Protein AF-A0A7K3L476-F1 (afdb_monomer_lite)

pLDDT: mean 83.84, std 10.4, range [59.91, 97.81]

Structure (mmCIF, N/CA/C/O backbone):
data_AF-A0A7K3L476-F1
#
_entry.id   AF-A0A7K3L476-F1
#
loop_
_atom_site.group_PDB
_atom_site.id
_atom_site.type_symbol
_atom_site.label_atom_id
_atom_site.label_alt_id
_atom_site.label_comp_id
_atom_site.label_asym_id
_atom_site.label_entity_id
_atom_site.label_seq_id
_atom_site.pdbx_PDB_ins_code
_atom_site.Cartn_x
_atom_site.Cartn_y
_atom_site.Cartn_z
_atom_site.occupancy
_atom_site.B_iso_or_equiv
_atom_site.auth_seq_id
_atom_site.auth_comp_id
_atom_site.auth_asym_id
_atom_site.auth_atom_id
_atom_site.pdbx_PDB_model_num
ATOM 1 N N . MET A 1 1 ? -4.840 -8.650 21.893 1.00 59.91 1 MET A N 1
ATOM 2 C CA . MET A 1 1 ? -4.598 -9.871 21.091 1.00 59.91 1 MET A CA 1
ATOM 3 C C . MET A 1 1 ? -5.310 -9.834 19.736 1.00 59.91 1 MET A C 1
ATOM 5 O O . MET A 1 1 ? -4.634 -9.972 18.728 1.00 59.91 1 MET A O 1
ATOM 9 N N . VAL A 1 2 ? -6.625 -9.572 19.686 1.00 73.62 2 VAL A N 1
ATOM 10 C CA . VAL A 1 2 ? -7.428 -9.593 18.439 1.00 73.62 2 VAL A CA 1
ATOM 11 C C . VAL A 1 2 ? -6.914 -8.637 17.349 1.00 73.62 2 VAL A C 1
ATOM 13 O O . VAL A 1 2 ? -6.745 -9.061 16.215 1.00 73.62 2 VAL A O 1
ATOM 16 N N . VAL A 1 3 ? -6.571 -7.387 17.687 1.00 77.06 3 VAL A N 1
ATOM 17 C CA . VAL A 1 3 ? -6.050 -6.397 16.711 1.00 77.06 3 VAL A CA 1
ATOM 18 C C . VAL A 1 3 ? -4.756 -6.864 16.034 1.00 77.06 3 VAL A C 1
ATOM 20 O O . VAL A 1 3 ? -4.586 -6.674 14.836 1.00 77.06 3 VAL A O 1
ATOM 23 N N . ASN A 1 4 ? -3.866 -7.524 16.781 1.00 82.12 4 ASN A N 1
ATOM 24 C CA . ASN A 1 4 ? -2.612 -8.048 16.238 1.00 82.12 4 ASN A CA 1
ATOM 25 C C . ASN A 1 4 ? -2.858 -9.223 15.279 1.00 82.12 4 ASN A C 1
ATOM 27 O O . ASN A 1 4 ? -2.261 -9.285 14.210 1.00 82.12 4 ASN A O 1
ATOM 31 N N . ALA A 1 5 ? -3.759 -10.142 15.639 1.00 78.81 5 ALA A N 1
ATOM 32 C CA . ALA A 1 5 ? -4.109 -11.278 14.788 1.00 78.81 5 ALA A CA 1
ATOM 33 C C . ALA A 1 5 ? -4.779 -10.821 13.482 1.00 78.81 5 ALA A C 1
ATOM 35 O O . ALA A 1 5 ? -4.381 -11.253 12.404 1.00 78.81 5 ALA A O 1
ATOM 36 N N . VAL A 1 6 ? -5.734 -9.888 13.574 1.00 81.44 6 VAL A N 1
ATOM 37 C CA . VAL A 1 6 ? -6.395 -9.296 12.402 1.00 81.44 6 VAL A CA 1
ATOM 38 C C . VAL A 1 6 ? -5.384 -8.557 11.530 1.00 81.44 6 VAL A C 1
ATOM 40 O O . VAL A 1 6 ? -5.372 -8.774 10.326 1.00 81.44 6 VAL A O 1
ATOM 43 N N . GLY A 1 7 ? -4.496 -7.750 12.119 1.00 79.62 7 GLY A N 1
ATOM 44 C CA . GLY A 1 7 ? -3.456 -7.036 11.374 1.00 79.62 7 GLY A CA 1
ATOM 45 C C . GLY A 1 7 ? -2.512 -7.969 10.610 1.00 79.62 7 GLY A C 1
ATOM 46 O O . GLY A 1 7 ? -2.237 -7.725 9.439 1.00 79.62 7 GLY A O 1
ATOM 47 N N . ASN A 1 8 ? -2.074 -9.068 11.231 1.00 81.81 8 ASN A N 1
ATOM 48 C CA . ASN A 1 8 ? -1.211 -10.053 10.571 1.00 81.81 8 ASN A CA 1
ATOM 49 C C . ASN A 1 8 ? -1.925 -10.771 9.415 1.00 81.81 8 ASN A C 1
ATOM 51 O O . ASN A 1 8 ? -1.362 -10.884 8.329 1.00 81.81 8 ASN A O 1
ATOM 55 N N . ILE A 1 9 ? -3.171 -11.216 9.613 1.00 81.81 9 ILE A N 1
ATOM 56 C CA . ILE A 1 9 ? -3.950 -11.883 8.557 1.00 81.81 9 ILE A CA 1
ATOM 57 C C . ILE A 1 9 ? -4.221 -10.918 7.399 1.00 81.81 9 ILE A C 1
ATOM 59 O O . ILE A 1 9 ? -4.026 -11.277 6.240 1.00 81.81 9 ILE A O 1
ATOM 63 N N . LEU A 1 10 ? -4.623 -9.681 7.701 1.00 81.88 10 LEU A N 1
ATOM 64 C CA . LEU A 1 10 ? -4.886 -8.665 6.685 1.00 81.88 10 LEU A CA 1
ATOM 65 C C . LEU A 1 10 ? -3.614 -8.341 5.893 1.00 81.88 10 LEU A C 1
ATOM 67 O O . LEU A 1 10 ? -3.658 -8.272 4.669 1.00 81.88 10 LEU A O 1
ATOM 71 N N . GLY A 1 11 ? -2.475 -8.207 6.580 1.00 79.38 11 GLY A N 1
ATOM 72 C CA . GLY A 1 11 ? -1.172 -8.002 5.949 1.00 79.38 11 GLY A CA 1
ATOM 73 C C . GLY A 1 11 ? -0.799 -9.138 4.998 1.00 79.38 11 GLY A C 1
ATOM 74 O O . GLY A 1 11 ? -0.336 -8.877 3.893 1.00 79.38 11 GLY A O 1
ATOM 75 N N . MET A 1 12 ? -1.076 -10.388 5.377 1.00 81.62 12 MET A N 1
ATOM 76 C CA . MET A 1 12 ? -0.837 -11.547 4.512 1.00 81.62 12 MET A CA 1
ATOM 77 C C . MET A 1 12 ? -1.754 -11.581 3.286 1.00 81.62 12 MET A C 1
ATOM 79 O O . MET A 1 12 ? -1.278 -11.831 2.182 1.00 81.62 12 MET A O 1
ATOM 83 N N . VAL A 1 13 ? -3.043 -11.268 3.442 1.00 78.56 13 VAL A N 1
ATOM 84 C CA . VAL A 1 13 ? -3.988 -11.199 2.313 1.00 78.56 13 VAL A CA 1
ATOM 85 C C . VAL A 1 13 ? -3.613 -10.075 1.345 1.00 78.56 13 VAL A C 1
ATOM 87 O O . VAL A 1 13 ? -3.632 -10.279 0.134 1.00 78.56 13 VAL A O 1
ATOM 90 N N . LEU A 1 14 ? -3.227 -8.907 1.863 1.00 76.94 14 LEU A N 1
ATOM 91 C CA . LEU A 1 14 ? -2.787 -7.775 1.046 1.00 76.94 14 LEU A CA 1
ATOM 92 C C . LEU A 1 14 ? -1.460 -8.061 0.336 1.00 76.94 14 LEU A C 1
ATOM 94 O O . LEU A 1 14 ? -1.316 -7.701 -0.827 1.00 76.94 14 LEU A O 1
ATOM 98 N N . ALA A 1 15 ? -0.518 -8.741 0.997 1.00 72.12 15 ALA A N 1
ATOM 99 C CA . ALA A 1 15 ? 0.731 -9.180 0.377 1.00 72.12 15 ALA A CA 1
ATOM 100 C C . ALA A 1 15 ? 0.476 -10.156 -0.784 1.00 72.12 15 ALA A C 1
ATOM 102 O O . ALA A 1 15 ? 1.066 -10.015 -1.854 1.00 72.12 15 ALA A O 1
ATOM 103 N N . PHE A 1 16 ? -0.442 -11.109 -0.597 1.00 71.44 16 PHE A N 1
ATOM 104 C CA . PHE A 1 16 ? -0.834 -12.050 -1.644 1.00 71.44 16 PHE A CA 1
ATOM 105 C C . PHE A 1 16 ? -1.534 -11.347 -2.818 1.00 71.44 16 PHE A C 1
ATOM 107 O O . PHE A 1 16 ? -1.151 -11.544 -3.969 1.00 71.44 16 PHE A O 1
ATOM 114 N N . LEU A 1 17 ? -2.522 -10.489 -2.535 1.00 69.94 17 LEU A N 1
ATOM 115 C CA . LEU A 1 17 ? -3.285 -9.754 -3.552 1.00 69.94 17 LEU A CA 1
ATOM 116 C C . LEU A 1 17 ? -2.455 -8.715 -4.302 1.00 69.94 17 LEU A C 1
ATOM 118 O O . LEU A 1 17 ? -2.733 -8.455 -5.464 1.00 69.94 17 LEU A O 1
ATOM 122 N N . GLY A 1 18 ? -1.458 -8.115 -3.658 1.00 63.22 18 GLY A N 1
ATOM 123 C CA . GLY A 1 18 ? -0.572 -7.147 -4.293 1.00 63.22 18 GLY A CA 1
ATOM 124 C C . GLY A 1 18 ? 0.564 -7.771 -5.095 1.00 63.22 18 GLY A C 1
ATOM 125 O O . GLY A 1 18 ? 1.405 -7.036 -5.579 1.00 63.22 18 GLY A O 1
ATOM 126 N N . GLY A 1 19 ? 0.614 -9.099 -5.243 1.00 65.31 19 GLY A N 1
ATOM 127 C CA . GLY A 1 19 ? 1.587 -9.758 -6.116 1.00 65.31 19 GLY A CA 1
ATOM 128 C C . GLY A 1 19 ? 2.956 -10.031 -5.490 1.00 65.31 19 GLY A C 1
ATOM 129 O O . GLY A 1 19 ? 3.872 -10.435 -6.198 1.00 65.31 19 GLY A O 1
ATOM 130 N N . ALA A 1 20 ? 3.107 -9.886 -4.167 1.00 67.50 20 ALA A N 1
ATOM 131 C CA . ALA A 1 20 ? 4.383 -10.137 -3.488 1.00 67.50 20 ALA A CA 1
ATOM 132 C C . ALA A 1 20 ? 4.791 -11.627 -3.474 1.00 67.50 20 ALA A C 1
ATOM 134 O O . ALA A 1 20 ? 5.951 -11.942 -3.222 1.00 67.50 20 ALA A O 1
ATOM 135 N N . TRP A 1 21 ? 3.842 -12.551 -3.681 1.00 65.56 21 TRP A N 1
ATOM 136 C CA . TRP A 1 21 ? 4.078 -14.008 -3.668 1.00 65.56 21 TRP A CA 1
ATOM 137 C C . TRP A 1 21 ? 3.912 -14.664 -5.043 1.00 65.56 21 TRP A C 1
ATOM 139 O O . TRP A 1 21 ? 4.607 -15.630 -5.347 1.00 65.56 21 TRP A O 1
ATOM 149 N N . VAL A 1 22 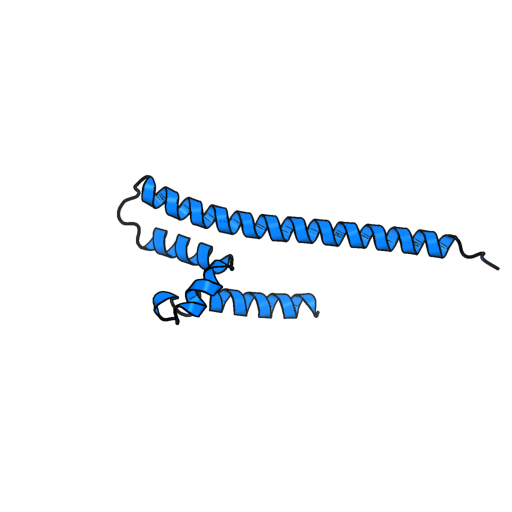? 2.992 -14.159 -5.868 1.00 67.06 22 VAL A N 1
ATOM 150 C CA . VAL A 1 22 ? 2.758 -14.629 -7.239 1.00 67.06 22 VAL A CA 1
ATOM 151 C C . VAL A 1 22 ? 2.639 -13.398 -8.134 1.00 67.06 22 VAL A C 1
ATOM 153 O O . VAL A 1 22 ? 1.811 -12.539 -7.826 1.00 67.06 22 VAL A O 1
ATOM 156 N N . PRO A 1 23 ? 3.411 -13.309 -9.233 1.00 69.56 23 PRO A N 1
ATOM 157 C CA . PRO A 1 23 ? 3.329 -12.184 -10.152 1.00 69.56 23 PRO A CA 1
ATOM 158 C C . PRO A 1 23 ? 1.895 -11.950 -10.618 1.00 69.56 23 PRO A C 1
ATOM 160 O O . PRO A 1 23 ? 1.208 -12.877 -11.057 1.00 69.56 23 PRO A O 1
ATOM 163 N N . LEU A 1 24 ? 1.452 -10.695 -10.563 1.00 74.12 24 LEU A N 1
ATOM 164 C CA . LEU A 1 24 ? 0.099 -10.318 -10.967 1.00 74.12 24 LEU A CA 1
ATOM 165 C C . LEU A 1 24 ? -0.196 -10.634 -12.439 1.00 74.12 24 LEU A C 1
ATOM 167 O O . LEU A 1 24 ? -1.347 -10.856 -12.802 1.00 74.12 24 LEU A O 1
ATOM 171 N N . SER A 1 25 ? 0.847 -10.697 -13.269 1.00 74.81 25 SER A N 1
ATOM 172 C CA . SER A 1 25 ? 0.781 -11.098 -14.677 1.00 74.81 25 SER A CA 1
ATOM 173 C C . SER A 1 25 ? 0.286 -12.532 -14.890 1.00 74.81 25 SER A C 1
ATOM 175 O O . SER A 1 25 ? -0.154 -12.865 -15.986 1.00 74.81 25 SER A O 1
ATOM 177 N N . LEU A 1 26 ? 0.340 -13.378 -13.857 1.00 79.75 26 LEU A N 1
ATOM 178 C CA . LEU A 1 26 ? -0.138 -14.762 -13.886 1.00 79.75 26 LEU A CA 1
ATOM 179 C C . LEU A 1 26 ? -1.544 -14.917 -13.286 1.00 79.75 26 LEU A C 1
ATOM 181 O O . LEU A 1 26 ? -2.098 -16.016 -13.289 1.00 79.75 26 LEU A O 1
ATOM 185 N N . MET A 1 27 ? -2.116 -13.840 -12.743 1.00 82.31 27 MET A N 1
ATOM 186 C CA . MET A 1 27 ? -3.420 -13.853 -12.087 1.00 82.31 27 MET A CA 1
ATOM 187 C C . MET A 1 27 ? -4.551 -13.512 -13.071 1.00 82.31 27 MET A C 1
ATOM 189 O O . MET A 1 27 ? -4.338 -12.777 -14.036 1.00 82.31 27 MET A O 1
ATOM 193 N N . PRO A 1 28 ? -5.787 -13.988 -12.822 1.00 84.56 28 PRO A N 1
ATOM 194 C CA . PRO A 1 28 ? -6.956 -13.560 -13.583 1.00 84.56 28 PRO A CA 1
ATOM 195 C C . PRO A 1 28 ? -7.144 -12.036 -13.532 1.00 84.56 28 PRO A C 1
ATOM 197 O O . PRO A 1 28 ? -6.941 -11.413 -12.489 1.00 84.56 28 PRO A O 1
ATOM 200 N N . GLU A 1 29 ? -7.616 -11.437 -14.626 1.00 84.69 29 GLU A N 1
ATOM 201 C CA . GLU A 1 29 ? -7.748 -9.976 -14.788 1.00 84.69 29 GLU A CA 1
ATOM 202 C C . GLU A 1 29 ? -8.592 -9.300 -13.691 1.00 84.69 29 GLU A C 1
ATOM 204 O O . GLU A 1 29 ? -8.302 -8.182 -13.252 1.00 84.69 29 GLU A O 1
ATOM 209 N N . VAL A 1 30 ? -9.598 -10.010 -13.171 1.00 86.00 30 VAL A N 1
ATOM 210 C CA . VAL A 1 30 ? -10.404 -9.543 -12.035 1.00 86.00 30 VAL A CA 1
ATOM 211 C C . VAL A 1 30 ? -9.557 -9.336 -10.776 1.00 86.00 30 VAL A C 1
ATOM 213 O O . VAL A 1 30 ? -9.740 -8.350 -10.066 1.00 86.00 30 VAL A O 1
ATOM 216 N N . VAL A 1 31 ? -8.585 -10.212 -10.513 1.00 83.94 31 VAL A N 1
ATOM 217 C CA . VAL A 1 31 ? -7.694 -10.104 -9.352 1.00 83.94 31 VAL A CA 1
ATOM 218 C C . VAL A 1 31 ? -6.721 -8.947 -9.543 1.00 83.94 31 VAL A C 1
ATOM 220 O O . VAL A 1 31 ? -6.546 -8.151 -8.625 1.00 83.94 31 VAL A O 1
ATOM 223 N N . ALA A 1 32 ? -6.162 -8.791 -10.747 1.00 82.62 32 ALA A N 1
ATOM 224 C CA . ALA A 1 32 ? -5.294 -7.661 -11.073 1.00 82.62 32 ALA A CA 1
ATOM 225 C C . ALA A 1 32 ? -6.019 -6.312 -10.922 1.00 82.62 32 ALA A C 1
ATOM 227 O O . ALA A 1 32 ? -5.444 -5.332 -10.452 1.00 82.62 32 ALA A O 1
ATOM 228 N N . THR A 1 33 ? -7.305 -6.266 -11.270 1.00 87.94 33 THR A N 1
ATOM 229 C CA . THR A 1 33 ? -8.147 -5.081 -11.065 1.00 87.94 33 THR A CA 1
ATOM 230 C C . THR A 1 33 ? -8.363 -4.794 -9.580 1.00 87.94 33 THR A C 1
ATOM 232 O O . THR A 1 33 ? -8.193 -3.659 -9.141 1.00 87.94 33 THR A O 1
ATOM 235 N N . LEU A 1 34 ? -8.693 -5.817 -8.786 1.00 87.19 34 LEU A N 1
ATOM 236 C CA . LEU A 1 34 ? -8.899 -5.674 -7.341 1.00 87.19 34 LEU A CA 1
ATOM 237 C C . LEU A 1 34 ? -7.614 -5.276 -6.601 1.00 87.19 34 LEU A C 1
ATOM 239 O O . LEU A 1 34 ? -7.663 -4.477 -5.668 1.00 87.19 34 LEU A O 1
ATOM 243 N N . ALA A 1 35 ? -6.461 -5.776 -7.042 1.00 86.69 35 ALA A N 1
ATOM 244 C CA . ALA A 1 35 ? -5.161 -5.467 -6.460 1.00 86.69 35 ALA A CA 1
ATOM 245 C C . ALA A 1 35 ? -4.838 -3.964 -6.486 1.00 86.69 35 ALA A C 1
ATOM 247 O O . ALA A 1 35 ? -4.258 -3.456 -5.526 1.00 86.69 35 ALA A O 1
ATOM 248 N N . ARG A 1 36 ? -5.278 -3.227 -7.519 1.00 90.38 36 ARG A N 1
ATOM 249 C CA . ARG A 1 36 ? -5.074 -1.768 -7.650 1.00 90.38 36 ARG A CA 1
ATOM 250 C C . ARG A 1 36 ? -5.716 -0.957 -6.520 1.00 90.38 36 ARG A C 1
ATOM 252 O O . ARG A 1 36 ? -5.307 0.176 -6.273 1.00 90.38 36 ARG A O 1
ATOM 259 N N . PHE A 1 37 ? -6.686 -1.527 -5.803 1.00 89.56 37 PHE A N 1
ATOM 260 C CA . PHE A 1 37 ? -7.280 -0.918 -4.607 1.00 89.56 37 PHE A CA 1
ATOM 261 C C . PHE A 1 37 ? -6.457 -1.146 -3.332 1.00 89.56 37 PHE A C 1
ATOM 263 O O . PHE A 1 37 ? -6.883 -0.763 -2.243 1.00 89.56 37 PHE A O 1
ATOM 270 N N . THR A 1 38 ? -5.281 -1.763 -3.446 1.00 89.50 38 THR A N 1
ATOM 271 C CA . THR A 1 38 ? -4.382 -2.030 -2.326 1.00 89.50 38 THR A CA 1
ATOM 272 C C . THR A 1 38 ? -3.081 -1.241 -2.479 1.00 89.50 38 THR A C 1
ATOM 274 O O . THR A 1 38 ? -2.591 -1.079 -3.597 1.00 89.50 38 THR A O 1
ATOM 277 N N . PRO A 1 39 ? -2.460 -0.790 -1.374 1.00 89.62 39 PRO A N 1
ATOM 278 C CA . PRO A 1 39 ? -1.153 -0.136 -1.438 1.00 89.62 39 PRO A CA 1
ATOM 279 C C . PRO A 1 39 ? -0.033 -1.083 -1.889 1.00 89.62 39 PRO A C 1
ATOM 281 O O . PRO A 1 39 ? 0.997 -0.619 -2.365 1.00 89.62 39 PRO A O 1
ATOM 284 N N . VAL A 1 40 ? -0.219 -2.402 -1.750 1.00 89.00 40 VAL A N 1
ATOM 285 C CA . VAL A 1 40 ? 0.811 -3.390 -2.091 1.00 89.00 40 VAL A CA 1
ATOM 286 C C . VAL A 1 40 ? 1.032 -3.455 -3.602 1.00 89.00 40 VAL A C 1
ATOM 288 O O . VAL A 1 40 ? 2.183 -3.491 -4.008 1.00 89.00 40 VAL A O 1
ATOM 291 N N . TYR A 1 41 ? -0.027 -3.362 -4.417 1.00 90.62 41 TYR A N 1
ATOM 292 C CA . TYR A 1 41 ? 0.092 -3.314 -5.883 1.00 90.62 41 TYR A CA 1
ATOM 293 C C . TYR A 1 41 ? 1.015 -2.184 -6.355 1.00 90.62 41 TYR A C 1
ATOM 295 O O . TYR A 1 41 ? 1.923 -2.402 -7.150 1.00 90.62 41 TYR A O 1
ATOM 303 N N . TRP A 1 42 ? 0.793 -0.970 -5.847 1.00 93.56 42 TRP A N 1
ATOM 304 C CA . TRP A 1 42 ? 1.572 0.204 -6.247 1.00 93.56 42 TRP A CA 1
ATOM 305 C C . TRP A 1 42 ? 3.014 0.106 -5.745 1.00 93.56 42 TRP A C 1
ATOM 307 O O . TRP A 1 42 ? 3.947 0.465 -6.451 1.00 93.56 42 TRP A O 1
ATOM 317 N N . TYR A 1 43 ? 3.215 -0.455 -4.551 1.00 91.94 43 TYR A N 1
ATOM 318 C CA . TYR A 1 43 ? 4.551 -0.743 -4.036 1.00 91.94 43 TYR A CA 1
ATOM 319 C C . TYR A 1 43 ? 5.318 -1.742 -4.918 1.00 91.94 43 TYR A C 1
ATOM 321 O O . TYR A 1 43 ? 6.478 -1.495 -5.242 1.00 91.94 43 TYR A O 1
ATOM 329 N N . THR A 1 44 ? 4.690 -2.851 -5.319 1.00 89.50 44 THR A N 1
ATOM 330 C CA . THR A 1 44 ? 5.331 -3.855 -6.179 1.00 89.50 44 THR A CA 1
ATOM 331 C C . THR A 1 44 ? 5.580 -3.328 -7.589 1.00 89.50 44 THR A C 1
ATOM 333 O O . THR A 1 44 ? 6.665 -3.544 -8.114 1.00 89.50 44 THR A O 1
ATOM 336 N N . ASP A 1 45 ? 4.641 -2.570 -8.170 1.00 91.25 45 ASP A N 1
ATOM 337 C CA . ASP A 1 45 ? 4.802 -1.976 -9.509 1.00 91.25 45 ASP A CA 1
ATOM 338 C C . ASP A 1 45 ? 5.962 -0.968 -9.534 1.00 91.25 45 ASP A C 1
ATOM 340 O O . ASP A 1 45 ? 6.793 -0.999 -10.440 1.00 91.25 45 ASP A O 1
ATOM 344 N N . ALA A 1 46 ? 6.112 -0.151 -8.484 1.00 94.00 46 ALA A N 1
ATOM 345 C CA . ALA A 1 46 ? 7.249 0.757 -8.349 1.00 94.00 46 ALA A CA 1
ATOM 346 C C . ALA A 1 46 ? 8.590 0.005 -8.323 1.00 94.00 46 ALA A C 1
ATOM 348 O O . ALA A 1 46 ? 9.556 0.437 -8.959 1.00 94.00 46 ALA A O 1
ATOM 349 N N . LEU A 1 47 ? 8.657 -1.115 -7.591 1.00 91.88 47 LEU A N 1
ATOM 350 C CA . LEU A 1 47 ? 9.859 -1.945 -7.514 1.00 91.88 47 LEU A CA 1
ATOM 351 C C . LEU A 1 47 ? 10.180 -2.597 -8.855 1.00 91.88 47 LEU A C 1
ATOM 353 O O . LEU A 1 47 ? 11.328 -2.528 -9.286 1.00 91.88 47 LEU A O 1
ATOM 357 N N . ASP A 1 48 ? 9.183 -3.173 -9.524 1.00 90.56 48 ASP A N 1
ATOM 358 C CA . ASP A 1 48 ? 9.354 -3.808 -10.829 1.00 90.56 48 ASP A CA 1
ATOM 359 C C . ASP A 1 48 ? 9.823 -2.781 -11.867 1.00 90.56 48 ASP A C 1
ATOM 361 O O . ASP A 1 48 ? 10.825 -2.994 -12.553 1.00 90.56 48 ASP A O 1
ATOM 365 N N . ARG A 1 49 ? 9.186 -1.605 -11.924 1.00 91.38 49 ARG A N 1
ATOM 366 C CA . ARG A 1 49 ? 9.608 -0.498 -12.798 1.00 91.38 49 ARG A CA 1
ATOM 367 C C . ARG A 1 49 ? 11.047 -0.072 -12.538 1.00 91.38 49 ARG A C 1
ATOM 369 O O . ARG A 1 49 ? 11.761 0.198 -13.496 1.00 91.38 49 ARG A O 1
ATOM 376 N N . CYS A 1 50 ? 11.479 -0.020 -11.277 1.00 90.94 50 CYS A N 1
ATOM 377 C CA . CYS A 1 50 ? 12.869 0.287 -10.934 1.00 90.94 50 CYS A CA 1
ATOM 378 C C . CYS A 1 50 ? 13.824 -0.841 -11.338 1.00 90.94 50 CYS A C 1
ATOM 380 O O . CYS A 1 50 ? 14.908 -0.568 -11.848 1.00 90.94 50 CYS A O 1
ATOM 382 N N . ALA A 1 51 ? 13.438 -2.098 -11.111 1.00 90.06 51 ALA A N 1
ATOM 383 C CA . ALA A 1 51 ? 14.270 -3.265 -11.389 1.00 90.06 51 ALA A CA 1
ATOM 384 C C . ALA A 1 51 ? 14.531 -3.451 -12.890 1.00 90.06 51 ALA A C 1
ATOM 386 O O . ALA A 1 51 ? 15.615 -3.886 -13.276 1.00 90.06 51 ALA A O 1
ATOM 387 N N . TYR A 1 52 ? 13.556 -3.093 -13.729 1.00 87.12 52 TYR A N 1
ATOM 388 C CA . TYR A 1 52 ? 13.651 -3.175 -15.187 1.00 87.12 52 TYR A CA 1
ATOM 389 C C . TYR A 1 52 ? 14.002 -1.837 -15.857 1.00 87.12 52 TYR A C 1
ATOM 391 O O . TYR A 1 52 ? 13.954 -1.736 -17.084 1.00 87.12 52 TYR A O 1
ATOM 399 N N . LEU A 1 53 ? 14.364 -0.806 -15.084 1.00 88.62 53 LEU A N 1
ATOM 400 C CA . LEU A 1 53 ? 14.711 0.503 -15.628 1.00 88.62 53 LEU A CA 1
ATOM 401 C C . LEU A 1 53 ? 16.079 0.452 -16.321 1.00 88.62 53 LEU A C 1
ATOM 403 O O . LEU A 1 53 ? 17.116 0.407 -15.663 1.00 88.62 53 LEU A O 1
ATOM 407 N N . THR A 1 54 ? 16.086 0.487 -17.653 1.00 84.31 54 THR A N 1
ATOM 408 C CA . THR A 1 54 ? 17.330 0.511 -18.441 1.00 84.31 54 THR A CA 1
ATOM 409 C C . THR A 1 54 ? 17.862 1.923 -18.671 1.00 84.31 54 THR A C 1
ATOM 411 O O . THR A 1 54 ? 19.074 2.103 -18.681 1.00 84.31 54 THR A O 1
ATOM 414 N N . ASP A 1 55 ? 16.976 2.917 -18.803 1.00 87.81 55 ASP A N 1
ATOM 415 C CA . ASP A 1 55 ? 17.329 4.334 -18.943 1.00 87.81 55 ASP A CA 1
ATOM 416 C C . ASP A 1 55 ? 16.394 5.218 -18.094 1.00 87.81 55 ASP A C 1
ATOM 418 O O . ASP A 1 55 ? 15.170 5.145 -18.247 1.00 87.81 55 ASP A O 1
ATOM 422 N N . PRO A 1 56 ? 16.929 6.084 -17.212 1.00 84.06 56 PRO A N 1
ATOM 423 C CA . PRO A 1 56 ? 16.133 6.928 -16.325 1.00 84.06 56 PRO A CA 1
ATOM 424 C C . PRO A 1 56 ? 15.606 8.173 -17.055 1.00 84.06 56 PRO A C 1
ATOM 426 O O . PRO A 1 56 ? 16.072 9.295 -16.850 1.00 84.06 56 PRO A O 1
ATOM 429 N N . THR A 1 57 ? 14.611 7.984 -17.920 1.00 93.56 57 THR A N 1
ATOM 430 C CA . THR A 1 57 ? 13.887 9.097 -18.547 1.00 93.56 57 THR A CA 1
ATOM 431 C C . THR A 1 57 ? 12.944 9.768 -17.546 1.00 93.56 57 THR A C 1
ATOM 433 O O . THR A 1 57 ? 12.470 9.146 -16.593 1.00 93.56 57 THR A O 1
ATOM 436 N N . ALA A 1 58 ? 12.627 11.048 -17.770 1.00 91.56 58 ALA A N 1
ATOM 437 C CA . ALA A 1 58 ? 11.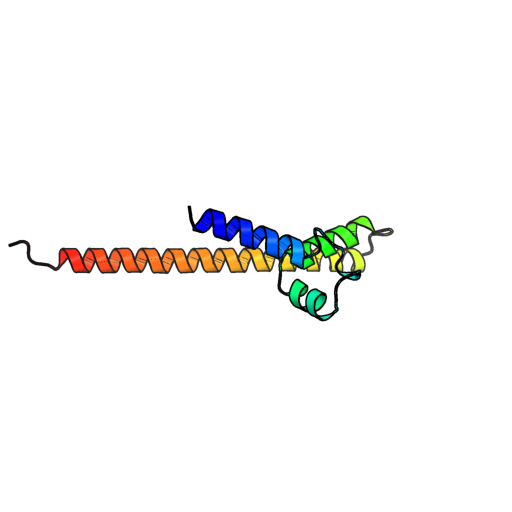701 11.791 -16.911 1.00 91.56 58 ALA A CA 1
ATOM 438 C C . ALA A 1 58 ? 10.311 11.132 -16.829 1.00 91.56 58 ALA A C 1
ATOM 440 O O . ALA A 1 58 ? 9.675 11.162 -15.780 1.00 91.56 58 ALA A O 1
ATOM 441 N N . GLU A 1 59 ? 9.860 10.507 -17.916 1.00 92.31 59 GLU A N 1
ATOM 442 C CA . GLU A 1 59 ? 8.595 9.774 -17.962 1.00 92.31 59 GLU A CA 1
ATOM 443 C C . GLU A 1 59 ? 8.641 8.500 -17.107 1.00 92.31 59 GLU A C 1
ATOM 445 O O . GLU A 1 59 ? 7.741 8.267 -16.300 1.00 92.31 59 GLU A O 1
ATOM 450 N N . ALA A 1 60 ? 9.719 7.715 -17.209 1.00 91.81 60 ALA A N 1
ATOM 451 C CA . ALA A 1 60 ? 9.884 6.498 -16.418 1.00 91.81 60 ALA A CA 1
ATOM 452 C C . ALA A 1 60 ? 9.998 6.800 -14.914 1.00 91.81 60 ALA A C 1
ATOM 454 O O . ALA A 1 60 ? 9.347 6.154 -14.092 1.00 91.81 60 ALA A O 1
ATOM 455 N N . LEU A 1 61 ? 10.758 7.839 -14.556 1.00 93.31 61 LEU A N 1
ATOM 456 C CA . LEU A 1 61 ? 10.826 8.362 -13.190 1.00 93.31 61 LEU A CA 1
ATOM 457 C C . LEU A 1 61 ? 9.464 8.878 -12.711 1.00 93.31 61 LEU A C 1
ATOM 459 O O . LEU A 1 61 ? 9.081 8.625 -11.571 1.00 93.31 61 LEU A O 1
ATOM 463 N N . GLY A 1 62 ? 8.715 9.565 -13.577 1.00 95.00 62 GLY A N 1
ATOM 464 C CA . GLY A 1 62 ? 7.371 10.054 -13.277 1.00 95.00 62 GLY A CA 1
ATOM 465 C C . GLY A 1 62 ? 6.398 8.929 -12.922 1.00 95.00 62 GLY A C 1
ATOM 466 O O . GLY A 1 62 ? 5.648 9.063 -11.957 1.00 95.00 62 GLY A O 1
ATOM 467 N N . ALA A 1 63 ? 6.453 7.803 -13.638 1.00 94.00 63 ALA A N 1
ATOM 468 C CA . ALA A 1 63 ? 5.633 6.632 -13.334 1.00 94.00 63 ALA A CA 1
ATOM 469 C C . ALA A 1 63 ? 5.959 6.038 -11.951 1.00 94.00 63 ALA A C 1
ATOM 471 O O . ALA A 1 63 ? 5.056 5.852 -11.140 1.00 94.00 63 ALA A O 1
ATOM 472 N N . VAL A 1 64 ? 7.247 5.841 -11.637 1.00 95.50 64 VAL A N 1
ATOM 473 C CA . VAL A 1 64 ? 7.689 5.340 -10.320 1.00 95.50 64 VAL A CA 1
ATOM 474 C C . VAL A 1 64 ? 7.273 6.288 -9.191 1.00 95.50 64 VAL A C 1
ATOM 476 O O . VAL A 1 64 ? 6.775 5.856 -8.151 1.00 95.50 64 VAL A O 1
ATOM 479 N N . LEU A 1 65 ? 7.454 7.598 -9.382 1.00 96.44 65 LEU A N 1
ATOM 480 C CA . LEU A 1 65 ? 7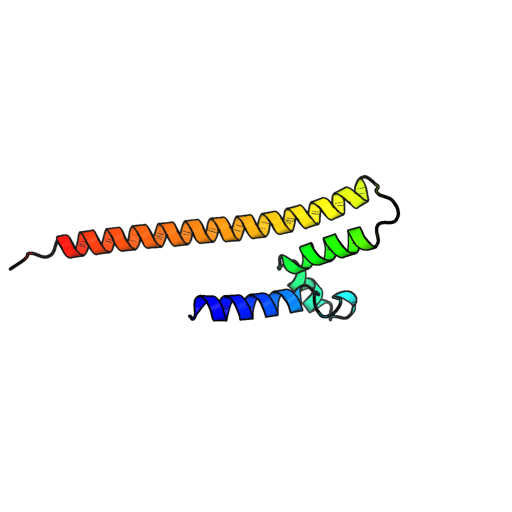.036 8.603 -8.401 1.00 96.44 65 LEU A CA 1
ATOM 481 C C . LEU A 1 65 ? 5.513 8.630 -8.219 1.00 96.44 65 LEU A C 1
ATOM 483 O O . LEU A 1 65 ? 5.045 8.870 -7.105 1.00 96.44 65 LEU A O 1
ATOM 487 N N . GLY A 1 66 ? 4.747 8.361 -9.279 1.00 97.62 66 GLY A N 1
ATOM 488 C CA . GLY A 1 66 ? 3.296 8.198 -9.214 1.00 97.62 66 GLY A CA 1
ATOM 489 C C . GLY A 1 66 ? 2.889 7.050 -8.292 1.00 97.62 66 GLY A C 1
ATOM 490 O O . GLY A 1 66 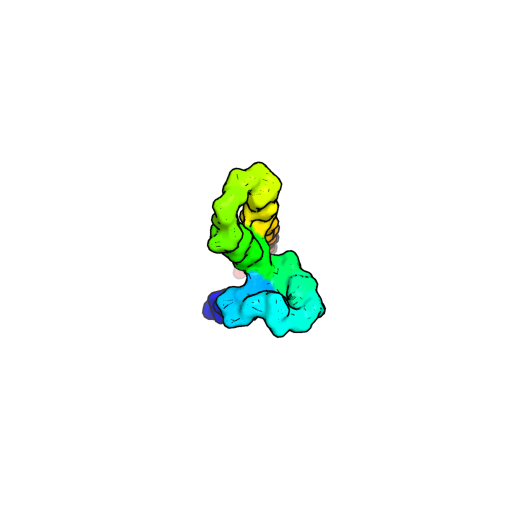? 2.073 7.249 -7.390 1.00 97.62 66 GLY A O 1
ATOM 491 N N . ASP A 1 67 ? 3.519 5.888 -8.452 1.00 96.75 67 ASP A N 1
ATOM 492 C CA . ASP A 1 67 ? 3.259 4.711 -7.619 1.00 96.75 67 ASP A CA 1
ATOM 493 C C . ASP A 1 67 ? 3.611 4.971 -6.144 1.00 96.75 67 ASP A C 1
ATOM 495 O O . ASP A 1 67 ? 2.812 4.697 -5.242 1.00 96.75 67 ASP A O 1
ATOM 499 N N . ILE A 1 68 ? 4.766 5.597 -5.883 1.00 96.75 68 ILE A N 1
ATOM 500 C CA . ILE A 1 68 ? 5.175 6.022 -4.533 1.00 96.75 68 ILE A CA 1
ATOM 501 C C . ILE A 1 68 ? 4.153 7.003 -3.938 1.00 96.75 68 ILE A C 1
ATOM 503 O O . ILE A 1 68 ? 3.784 6.888 -2.765 1.00 96.75 68 ILE A O 1
ATOM 507 N N . GLY A 1 69 ? 3.670 7.954 -4.739 1.00 97.81 69 GLY A N 1
ATOM 508 C CA . GLY A 1 69 ? 2.646 8.913 -4.334 1.00 97.81 69 GLY A CA 1
ATOM 509 C C . GLY A 1 69 ? 1.339 8.236 -3.918 1.00 97.81 69 GLY A C 1
ATOM 510 O O . GLY A 1 69 ? 0.742 8.616 -2.909 1.00 97.81 69 GLY A O 1
ATOM 511 N N . LEU A 1 70 ? 0.919 7.192 -4.634 1.00 97.62 70 LEU A N 1
ATOM 512 C CA . LEU A 1 70 ? -0.270 6.414 -4.283 1.00 97.62 70 LEU A CA 1
ATOM 513 C C . LEU A 1 70 ? -0.081 5.642 -2.976 1.00 97.62 70 LEU A C 1
ATOM 515 O O . LEU A 1 70 ? -0.963 5.683 -2.116 1.00 97.62 70 LEU A O 1
ATOM 519 N N . VAL A 1 71 ? 1.080 5.017 -2.763 1.00 96.25 71 VAL A N 1
ATOM 520 C CA . VAL A 1 71 ? 1.405 4.373 -1.478 1.00 96.25 71 VAL A CA 1
ATOM 521 C C . VAL A 1 71 ? 1.346 5.387 -0.328 1.00 96.25 71 VAL A C 1
ATOM 523 O O . VAL A 1 71 ? 0.736 5.115 0.711 1.00 96.25 71 VAL A O 1
ATOM 526 N N . ALA A 1 72 ? 1.915 6.581 -0.518 1.00 97.25 72 ALA A N 1
ATOM 527 C CA . ALA A 1 72 ? 1.864 7.653 0.473 1.00 97.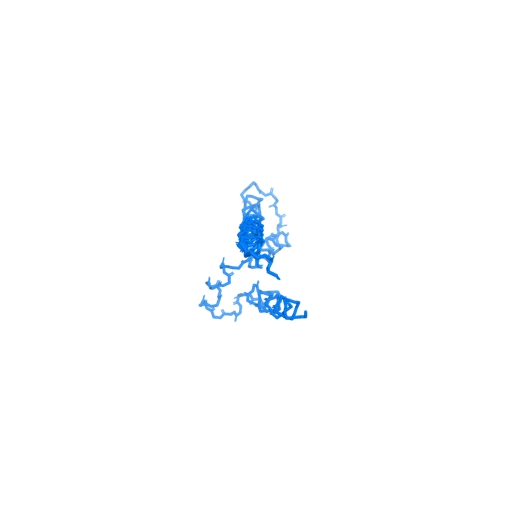25 72 ALA A CA 1
ATOM 528 C C . ALA A 1 72 ? 0.424 8.119 0.760 1.00 97.25 72 ALA A C 1
ATOM 530 O O . ALA A 1 72 ? 0.072 8.360 1.917 1.00 97.25 72 ALA A O 1
ATOM 531 N N . LEU A 1 73 ? -0.434 8.186 -0.262 1.00 97.81 73 LEU A N 1
ATOM 532 C CA . LEU A 1 73 ? -1.844 8.537 -0.104 1.00 97.81 73 LEU A CA 1
ATOM 533 C C . LEU A 1 73 ? -2.602 7.499 0.736 1.00 97.81 73 LEU A C 1
ATOM 535 O O . LEU A 1 73 ? -3.339 7.875 1.649 1.00 97.81 73 LEU A O 1
ATOM 539 N N . PHE A 1 74 ? -2.392 6.202 0.490 1.00 94.69 74 PHE A N 1
ATOM 540 C CA . PHE A 1 74 ? -2.969 5.144 1.327 1.00 94.69 74 PHE A CA 1
ATOM 541 C C . PHE A 1 74 ? -2.534 5.280 2.791 1.00 94.69 74 PHE A C 1
ATOM 543 O O . PHE A 1 74 ? -3.373 5.205 3.693 1.00 94.69 74 PHE A O 1
ATOM 550 N N . ALA A 1 75 ? -1.245 5.530 3.037 1.00 93.75 75 ALA A N 1
ATOM 551 C CA . ALA A 1 75 ? -0.733 5.752 4.386 1.00 93.75 75 ALA A CA 1
ATOM 552 C C . ALA A 1 75 ? -1.399 6.966 5.057 1.00 93.75 75 ALA A C 1
ATOM 554 O O . ALA A 1 75 ? -1.812 6.882 6.216 1.00 93.75 75 ALA A O 1
ATOM 555 N N . ALA A 1 76 ? -1.575 8.067 4.321 1.00 96.62 76 ALA A N 1
ATOM 556 C CA . ALA A 1 76 ? -2.257 9.259 4.813 1.00 96.62 76 ALA A CA 1
ATOM 557 C C . ALA A 1 76 ? 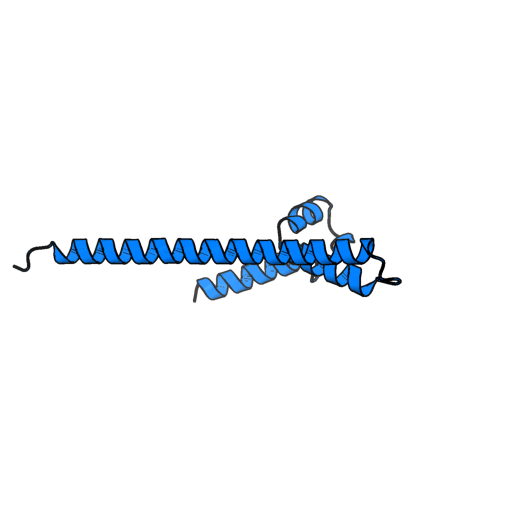-3.725 8.979 5.176 1.00 96.62 76 ALA A C 1
ATOM 559 O O . ALA A 1 76 ? -4.179 9.389 6.244 1.00 96.62 76 ALA A O 1
ATOM 560 N N . VAL A 1 77 ? -4.458 8.234 4.342 1.00 95.69 77 VAL A N 1
ATOM 561 C CA . VAL A 1 77 ? -5.854 7.849 4.617 1.00 95.69 77 VAL A CA 1
ATOM 562 C C . VAL A 1 77 ? -5.956 7.015 5.894 1.00 95.69 77 VAL A C 1
ATOM 564 O O . VAL A 1 77 ? -6.779 7.318 6.760 1.00 95.69 77 VAL A O 1
ATOM 567 N N . VAL A 1 78 ? -5.098 6.002 6.054 1.00 91.12 78 VAL A N 1
ATOM 568 C CA . VAL A 1 78 ? -5.067 5.163 7.265 1.00 91.12 78 VAL A CA 1
ATOM 569 C C . VAL A 1 78 ? -4.744 6.001 8.500 1.00 91.12 78 VAL A C 1
ATOM 571 O O . VAL A 1 78 ? -5.392 5.856 9.538 1.00 91.12 78 VAL A O 1
ATOM 574 N N . PHE A 1 79 ? -3.778 6.911 8.387 1.00 90.50 79 PHE A N 1
ATOM 575 C CA . PHE A 1 79 ? -3.393 7.801 9.474 1.00 90.50 79 PHE A CA 1
ATOM 576 C C . PHE A 1 79 ? -4.546 8.719 9.901 1.00 90.50 79 PHE A C 1
ATOM 578 O O . PHE A 1 79 ? -4.871 8.796 11.087 1.00 90.50 79 PHE A O 1
ATOM 585 N N . VAL A 1 80 ? -5.223 9.360 8.944 1.00 95.56 80 VAL A N 1
ATOM 586 C CA . VAL A 1 80 ? -6.390 10.214 9.213 1.00 95.56 80 VAL A CA 1
ATOM 587 C C . VAL A 1 80 ? -7.526 9.412 9.849 1.00 95.56 80 VAL A C 1
ATOM 589 O O . VAL A 1 80 ? -8.111 9.863 10.834 1.00 95.56 80 VAL A O 1
ATOM 592 N N . ALA A 1 81 ? -7.809 8.207 9.350 1.00 92.88 81 ALA A N 1
ATOM 593 C CA . ALA A 1 81 ? -8.823 7.329 9.927 1.00 92.88 81 ALA A CA 1
ATOM 594 C C . ALA A 1 81 ? -8.492 6.945 11.381 1.00 92.88 81 ALA A C 1
ATOM 596 O O . ALA A 1 81 ? -9.366 6.992 12.250 1.00 92.88 81 ALA A O 1
ATOM 597 N N . ALA A 1 82 ? -7.225 6.633 11.674 1.00 89.38 82 ALA A N 1
ATOM 598 C CA . ALA A 1 82 ? -6.767 6.330 13.027 1.00 89.38 82 ALA A CA 1
ATOM 599 C C . ALA A 1 82 ? -6.921 7.535 13.971 1.00 89.38 82 ALA A C 1
ATOM 601 O O . ALA A 1 82 ? -7.405 7.381 15.096 1.00 89.38 82 ALA A O 1
ATOM 602 N N . LEU A 1 83 ? -6.576 8.743 13.509 1.00 93.31 83 LEU A N 1
ATOM 603 C CA . LEU A 1 83 ? -6.777 9.973 14.277 1.00 93.31 83 LEU A CA 1
ATOM 604 C C . LEU A 1 83 ? -8.262 10.244 14.551 1.00 93.31 83 LEU A C 1
ATOM 606 O O . LEU A 1 83 ? -8.624 10.569 15.684 1.00 93.31 83 LEU A O 1
ATOM 610 N N . ALA A 1 84 ? -9.126 10.082 13.547 1.00 94.31 84 ALA A N 1
ATOM 611 C CA . ALA A 1 84 ? -10.568 10.264 13.687 1.00 94.31 84 ALA A CA 1
ATOM 612 C C . ALA A 1 84 ? -11.171 9.264 14.689 1.00 94.31 84 ALA A C 1
ATOM 614 O O . ALA A 1 84 ? -11.889 9.663 15.607 1.00 94.31 84 ALA A O 1
ATOM 615 N N . ALA A 1 85 ? -10.815 7.982 14.583 1.00 90.88 85 ALA A N 1
ATOM 616 C CA . ALA A 1 85 ? -11.237 6.956 15.534 1.00 90.88 85 ALA A CA 1
ATOM 617 C C . ALA A 1 85 ? -10.744 7.259 16.962 1.00 90.88 85 ALA A C 1
ATOM 619 O O . ALA A 1 85 ? -11.501 7.131 17.927 1.00 90.88 85 ALA A O 1
ATOM 620 N N . GLY A 1 86 ? -9.499 7.725 17.104 1.00 89.56 86 GLY A N 1
ATOM 621 C CA . GLY A 1 86 ? -8.944 8.170 18.381 1.00 89.56 86 GLY A CA 1
ATOM 622 C C . GLY A 1 86 ? -9.735 9.331 18.991 1.00 89.56 86 GLY A C 1
ATOM 623 O O . GLY A 1 86 ? -10.073 9.295 20.174 1.00 89.56 86 GLY A O 1
ATOM 624 N N . ARG A 1 87 ? -10.104 10.327 18.178 1.00 91.50 87 ARG A N 1
ATOM 625 C CA . ARG A 1 87 ? -10.919 11.479 18.600 1.00 91.50 87 ARG A CA 1
ATOM 626 C C . ARG A 1 87 ? -12.301 11.065 19.098 1.00 91.50 87 ARG A C 1
ATOM 628 O O . ARG A 1 87 ? -12.692 11.483 20.187 1.00 91.50 87 ARG A O 1
ATOM 635 N N . LEU A 1 88 ? -13.005 10.216 18.349 1.00 90.25 88 LEU A N 1
ATOM 636 C CA . LEU A 1 88 ? -14.326 9.708 18.738 1.00 90.25 88 LEU A CA 1
ATOM 637 C C . LEU A 1 88 ? -14.268 8.919 20.054 1.00 90.25 88 LEU A C 1
ATOM 639 O O . LEU A 1 88 ? -15.148 9.051 20.908 1.00 90.25 88 LEU A O 1
ATOM 643 N N . ARG A 1 89 ? -13.198 8.143 20.261 1.00 84.25 89 ARG A N 1
ATOM 644 C CA . ARG A 1 89 ? -12.989 7.384 21.499 1.00 84.25 89 ARG A CA 1
ATOM 645 C C . ARG A 1 89 ? -12.748 8.291 22.708 1.00 84.25 89 ARG A C 1
ATOM 647 O O . ARG A 1 89 ? -13.317 8.037 23.766 1.00 84.25 89 ARG A O 1
ATOM 654 N N . VAL A 1 90 ? -11.956 9.355 22.556 1.00 86.81 90 VAL A N 1
ATOM 655 C CA . VAL A 1 90 ? -11.717 10.345 23.625 1.00 86.81 90 VAL A CA 1
ATOM 656 C C . VAL A 1 90 ? -13.005 11.092 23.983 1.00 86.81 90 VAL A C 1
ATOM 658 O O . VAL A 1 90 ? -13.307 11.247 25.164 1.00 86.81 90 VAL A O 1
ATOM 661 N N . GLN A 1 91 ? -13.803 11.494 22.990 1.00 81.38 91 GLN A N 1
ATOM 662 C CA . GLN A 1 91 ? -15.093 12.156 23.228 1.00 81.38 91 GLN A CA 1
ATOM 663 C C . GLN A 1 91 ? -16.091 11.244 23.951 1.00 81.38 91 GLN A C 1
ATOM 665 O O . GLN A 1 91 ? -16.748 11.680 24.892 1.00 81.38 91 GLN A O 1
ATOM 670 N N . SER A 1 92 ? -16.157 9.968 23.565 1.00 78.19 92 SER A N 1
ATOM 671 C CA . SER A 1 92 ? -17.028 8.981 24.218 1.00 78.19 92 SER A CA 1
ATOM 672 C C . SER A 1 92 ? -16.626 8.738 25.678 1.00 78.19 92 SER A C 1
ATOM 674 O O . SER A 1 92 ? -17.487 8.629 26.548 1.00 78.19 92 SER A O 1
ATOM 676 N N . ALA A 1 93 ? -15.321 8.706 25.970 1.00 74.75 93 ALA A N 1
ATOM 677 C CA . ALA A 1 93 ? -14.810 8.568 27.334 1.00 74.75 93 ALA A CA 1
ATOM 678 C C . ALA A 1 93 ? -15.121 9.801 28.202 1.00 74.75 93 ALA A C 1
ATOM 680 O O . ALA A 1 93 ? -15.532 9.651 29.351 1.00 74.75 93 ALA A O 1
ATOM 681 N N . ALA A 1 94 ? -14.986 11.012 27.649 1.00 73.00 94 ALA A N 1
ATOM 682 C CA . ALA A 1 94 ? -15.346 12.249 28.343 1.00 73.00 94 ALA A CA 1
ATOM 683 C C . ALA A 1 94 ? -16.862 12.351 28.603 1.00 73.00 94 ALA A C 1
ATOM 685 O O . ALA A 1 94 ? -17.279 12.724 29.696 1.00 73.00 94 ALA A O 1
ATOM 686 N N . ALA A 1 95 ? -17.695 11.957 27.634 1.00 70.50 95 ALA A N 1
ATOM 687 C CA . ALA A 1 95 ? -19.149 11.926 27.789 1.00 70.50 95 ALA A CA 1
ATOM 688 C C . ALA A 1 95 ? -19.601 10.910 28.855 1.00 70.50 95 ALA A C 1
ATOM 690 O O . ALA A 1 95 ? -20.458 11.227 29.679 1.00 70.50 95 ALA A O 1
ATOM 691 N N . GLY A 1 96 ? -18.992 9.719 28.889 1.00 72.25 96 GLY A N 1
ATOM 692 C CA . GLY A 1 96 ? -19.258 8.713 29.921 1.00 72.25 96 GLY A CA 1
ATOM 693 C C . GLY A 1 96 ? -18.800 9.142 31.320 1.00 72.25 96 GLY A C 1
ATOM 694 O O . GLY A 1 96 ? -19.518 8.919 32.291 1.00 72.25 96 GLY A O 1
ATOM 695 N N . GLY A 1 97 ? -17.647 9.812 31.426 1.00 71.88 97 GLY A N 1
ATOM 696 C CA . GLY A 1 97 ? -17.151 10.366 32.691 1.00 71.88 97 GLY A CA 1
ATOM 697 C C . GLY A 1 97 ? -18.053 11.468 33.254 1.00 71.88 97 GLY A C 1
ATOM 698 O O . GLY A 1 97 ? -18.379 11.455 34.439 1.00 71.88 97 GLY A O 1
ATOM 699 N N . ASN A 1 98 ? -18.535 12.369 32.394 1.00 67.25 98 ASN A N 1
ATOM 700 C CA . ASN A 1 98 ? -19.464 13.428 32.791 1.00 67.25 98 ASN A CA 1
ATOM 701 C C . ASN A 1 98 ? -20.840 12.871 33.197 1.00 67.25 98 ASN A C 1
ATOM 703 O O . ASN A 1 98 ? -21.451 13.378 34.134 1.00 67.25 98 ASN A O 1
ATOM 707 N N . ALA A 1 99 ? -21.316 11.812 32.532 1.00 67.25 99 ALA A N 1
ATOM 708 C CA . ALA A 1 99 ? -22.559 11.132 32.897 1.00 67.25 99 ALA A CA 1
ATOM 709 C C . ALA A 1 99 ? -22.454 10.387 34.242 1.00 67.25 99 ALA A C 1
ATOM 711 O O . ALA A 1 99 ? -23.396 10.411 35.028 1.00 67.25 99 ALA A O 1
ATOM 712 N N . ALA A 1 100 ? -21.305 9.771 34.540 1.00 62.81 100 ALA A N 1
ATOM 713 C CA . ALA A 1 100 ? -21.063 9.098 35.818 1.00 62.81 100 ALA A CA 1
ATOM 714 C C . ALA A 1 100 ? -20.941 10.082 36.998 1.00 62.81 100 ALA A C 1
ATOM 716 O O . ALA A 1 100 ? -21.399 9.777 38.095 1.00 62.81 100 ALA A O 1
ATOM 717 N N . ALA A 1 101 ? -20.376 11.273 36.773 1.00 66.38 101 ALA A N 1
ATOM 718 C CA . ALA A 1 101 ? -20.265 12.326 37.787 1.00 66.38 101 ALA A CA 1
ATOM 719 C C . ALA A 1 101 ? -21.603 13.024 38.113 1.00 66.38 101 ALA A C 1
ATOM 721 O O . ALA A 1 101 ? -21.712 13.687 39.140 1.00 66.38 101 ALA A O 1
ATOM 722 N N . ALA A 1 102 ? -22.617 12.886 37.252 1.00 67.25 102 ALA A N 1
ATOM 723 C CA . ALA A 1 102 ? -23.948 13.463 37.450 1.00 67.25 102 ALA A CA 1
ATOM 724 C C . ALA A 1 102 ? -24.887 12.577 38.296 1.00 67.25 102 ALA A C 1
ATOM 726 O O . ALA A 1 102 ? -25.999 13.001 38.617 1.00 67.25 102 ALA A O 1
ATOM 727 N N . LEU A 1 103 ? -24.470 11.357 38.654 1.00 67.69 103 LEU A N 1
ATOM 728 C CA . LEU A 1 103 ? -25.231 10.492 39.553 1.00 67.69 103 LEU A CA 1
ATOM 729 C C . LEU A 1 103 ? -25.022 10.952 41.008 1.00 67.69 103 LEU A C 1
ATOM 731 O O . LEU A 1 103 ? -23.875 11.060 41.444 1.00 67.69 103 LEU A O 1
ATOM 735 N N . PRO A 1 104 ? -26.094 11.228 41.776 1.00 66.62 104 PRO A N 1
ATOM 736 C CA . PRO A 1 104 ? -25.963 11.652 43.163 1.00 66.62 104 PRO A CA 1
ATOM 737 C C . PRO A 1 104 ? -25.356 10.524 44.003 1.00 66.62 104 PRO A C 1
ATOM 739 O O . PRO A 1 104 ? -25.884 9.414 44.043 1.00 66.62 104 PRO A O 1
ATOM 742 N N . THR A 1 105 ? -24.244 10.813 44.678 1.00 67.94 105 THR A N 1
ATOM 743 C CA . THR A 1 105 ? -23.637 9.922 45.671 1.00 67.94 105 THR A CA 1
ATOM 744 C C . THR A 1 105 ? -24.506 9.935 46.928 1.00 67.94 105 THR A C 1
ATOM 746 O O . THR A 1 105 ? -24.355 10.819 47.773 1.00 67.94 105 THR A O 1
ATOM 749 N N . THR A 1 106 ? -25.469 9.017 46.999 1.00 62.66 106 THR A N 1
ATOM 750 C CA . THR A 1 106 ? -26.226 8.710 48.224 1.00 62.66 106 THR A CA 1
ATOM 751 C C . THR A 1 106 ? -25.408 7.883 49.196 1.00 62.66 106 THR A C 1
ATOM 753 O O . THR A 1 106 ? -24.728 6.951 48.704 1.00 62.66 106 THR A O 1
#

Sequence (106 aa):
MVVNAVGNILGMVLAFLGGAWVPLSLMPEVVATLARFTPVYWYTDALDRCAYLTDPTAEALGAVLGDIGLVALFAAVVFVAALAAGRLRVQSAAAGGNAAAALPTT

Foldseek 3Di:
DVVVVVVVVVVVVLCVLLQVPHRPVPPDPVSVVVNVVGLSVLVVVLVVLVVPPPDDDPVSVVSSVVSVVVNVVVVVVVVVVVVVVVVVVVVVVVVVVVVVVPDDDD

Radius of gyration: 21.49 Å; chains: 1; bounding box: 44×28×67 Å

Secondary structure (DSSP, 8-state):
-HHHHHHHHHHHHHHHHTTSSS-GGGS-HHHHHHHTTSHHHHHHHHHHHHHT-SS--HHHHHHHHHHHHHHHHHHHHHHHHHHHHHHHHHHHHHHHHHHHHTS---